Protein AF-A0ABD5X214-F1 (afdb_monomer)

Solvent-accessible surface area (backbone atoms only — not comparable to full-atom values): 9426 Å² total; per-residue (Å²): 142,81,90,81,92,73,82,77,73,77,91,79,78,72,97,75,88,68,78,83,75,75,57,57,75,34,69,71,51,37,54,52,23,21,52,46,4,32,53,47,53,52,46,37,42,50,31,25,77,76,40,70,50,83,73,58,14,49,64,17,50,45,54,52,53,51,47,53,54,49,39,74,76,41,54,70,60,39,75,72,64,35,64,68,62,45,51,53,49,50,51,48,51,52,8,48,56,9,13,52,48,24,26,54,44,34,72,73,69,48,76,47,71,67,34,23,13,39,8,25,23,36,25,49,55,12,50,51,29,43,50,42,26,63,75,51,33,57,82,66,27,90,87,54,53,66,66,32,51,53,40,39,51,50,12,51,49,27,36,52,50,8,52,46,37,24,68,37,99,73,74,70,70,83,127

Structure (mmCIF, N/CA/C/O backbone):
data_AF-A0ABD5X214-F1
#
_entry.id   AF-A0ABD5X214-F1
#
loop_
_atom_site.group_PDB
_atom_site.id
_atom_site.type_symbol
_atom_site.label_atom_id
_atom_site.label_alt_id
_atom_site.label_comp_id
_atom_site.label_asym_id
_atom_site.label_entity_id
_atom_site.label_seq_id
_atom_site.pdbx_PDB_ins_code
_atom_site.Cartn_x
_atom_site.Cartn_y
_atom_site.Cartn_z
_atom_site.occupancy
_atom_site.B_iso_or_equiv
_atom_site.auth_seq_id
_atom_site.auth_comp_id
_atom_site.auth_asym_id
_atom_site.auth_atom_id
_atom_site.pdbx_PDB_model_num
ATOM 1 N N . MET A 1 1 ? -52.648 13.506 52.513 1.00 48.75 1 MET A N 1
ATOM 2 C CA . MET A 1 1 ? -51.254 13.993 52.487 1.00 48.75 1 MET A CA 1
ATOM 3 C C . MET A 1 1 ? -50.321 12.802 52.626 1.00 48.75 1 MET A C 1
ATOM 5 O O . MET A 1 1 ? -50.201 12.253 53.711 1.00 48.75 1 MET A O 1
ATOM 9 N N . ARG A 1 2 ? -49.730 12.367 51.514 1.00 46.03 2 ARG A N 1
ATOM 10 C CA . ARG A 1 2 ? -48.560 11.487 51.479 1.00 46.03 2 ARG A CA 1
ATOM 11 C C . ARG A 1 2 ? -47.716 11.987 50.318 1.00 46.03 2 ARG A C 1
ATOM 13 O O . ARG A 1 2 ? -48.112 11.854 49.166 1.00 46.03 2 ARG A O 1
ATOM 20 N N . SER A 1 3 ? -46.653 12.686 50.666 1.00 45.78 3 SER A N 1
ATOM 21 C CA . SER A 1 3 ? -45.598 13.098 49.758 1.00 45.78 3 SER A CA 1
ATOM 22 C C . SER A 1 3 ? -44.641 11.917 49.681 1.00 45.78 3 SER A C 1
ATOM 24 O O . SER A 1 3 ? -44.072 11.568 50.710 1.00 45.78 3 SER A O 1
ATOM 26 N N . ASP A 1 4 ? -44.476 11.319 48.505 1.00 52.03 4 ASP A N 1
ATOM 27 C CA . ASP A 1 4 ? -43.249 10.586 48.201 1.00 52.03 4 ASP A CA 1
ATOM 28 C C . ASP A 1 4 ? -42.660 11.145 46.898 1.00 52.03 4 ASP A C 1
ATOM 30 O O . ASP A 1 4 ? -43.280 11.028 45.836 1.00 52.03 4 ASP A O 1
ATOM 34 N N . PRO A 1 5 ? -41.514 11.841 46.984 1.00 56.25 5 PRO A N 1
ATOM 35 C CA . PRO A 1 5 ? -40.777 12.363 45.855 1.00 56.25 5 PRO A CA 1
ATOM 36 C C . PRO A 1 5 ? -39.725 11.335 45.443 1.00 56.25 5 PRO A C 1
ATOM 38 O O . PRO A 1 5 ? -38.786 11.075 46.184 1.00 56.25 5 PRO A O 1
ATOM 41 N N . SER A 1 6 ? -39.844 10.776 44.247 1.00 51.66 6 SER A N 1
ATOM 42 C CA . SER A 1 6 ? -38.708 10.262 43.475 1.00 51.66 6 SER A CA 1
ATOM 43 C C . SER A 1 6 ? -39.184 10.099 42.045 1.00 51.66 6 SER A C 1
ATOM 45 O O . SER A 1 6 ? -39.581 9.025 41.605 1.00 51.66 6 SER A O 1
ATOM 47 N N . ALA A 1 7 ? -39.201 11.232 41.345 1.00 53.38 7 ALA A N 1
ATOM 48 C CA . ALA A 1 7 ? -39.126 11.239 39.901 1.00 53.38 7 ALA A CA 1
ATOM 49 C C . ALA A 1 7 ? -37.890 10.421 39.515 1.00 53.38 7 ALA A C 1
ATOM 51 O O . ALA A 1 7 ? -36.760 10.831 39.776 1.00 53.38 7 ALA A O 1
ATOM 52 N N . GLU A 1 8 ? -38.128 9.240 38.960 1.00 49.12 8 GLU A N 1
ATOM 53 C CA . GLU A 1 8 ? -37.126 8.477 38.236 1.00 49.12 8 GLU A CA 1
ATOM 54 C C . GLU A 1 8 ? -36.565 9.414 37.153 1.00 49.12 8 GLU A C 1
ATOM 56 O O . GLU A 1 8 ? -37.329 9.883 36.300 1.00 49.12 8 GLU A O 1
ATOM 61 N N . PRO A 1 9 ? -35.281 9.814 37.218 1.00 50.88 9 PRO A N 1
ATOM 62 C CA . PRO A 1 9 ? -34.726 10.669 36.187 1.00 50.88 9 PRO A CA 1
ATOM 63 C C . PRO A 1 9 ? -34.784 9.913 34.850 1.00 50.88 9 PRO A C 1
ATOM 65 O O . PRO A 1 9 ? -34.559 8.699 34.822 1.00 50.88 9 PRO A O 1
ATOM 68 N N . PRO A 1 10 ? -35.098 10.602 33.738 1.00 48.66 10 PRO A N 1
ATOM 69 C CA . PRO A 1 10 ? -35.210 9.967 32.436 1.00 48.66 10 PRO A CA 1
ATOM 70 C C . PRO A 1 10 ? -33.918 9.214 32.125 1.00 48.66 10 PRO A C 1
ATOM 72 O O . PRO A 1 10 ? -32.823 9.762 32.253 1.00 48.66 10 PRO A O 1
ATOM 75 N N . ALA A 1 11 ? -34.061 7.957 31.708 1.00 49.97 11 ALA A N 1
ATOM 76 C CA . ALA A 1 11 ? -32.990 7.065 31.274 1.00 49.97 11 ALA A CA 1
ATOM 77 C C . ALA A 1 11 ? -32.343 7.536 29.950 1.00 49.97 11 ALA A C 1
ATOM 79 O O . ALA A 1 11 ? -32.303 6.799 28.969 1.00 49.97 11 ALA A O 1
ATOM 80 N N . ALA A 1 12 ? -31.866 8.778 29.913 1.00 48.88 12 ALA A N 1
ATOM 81 C CA . ALA A 1 12 ? -31.287 9.446 28.753 1.00 48.88 12 ALA A CA 1
ATOM 82 C C . ALA A 1 12 ? -29.776 9.691 28.900 1.00 48.88 12 ALA A C 1
ATOM 84 O O . ALA A 1 12 ? -29.217 10.489 28.157 1.00 48.88 12 ALA A O 1
ATOM 85 N N . ASP A 1 13 ? -29.115 8.999 29.832 1.00 42.53 13 ASP A N 1
ATOM 86 C CA . ASP A 1 13 ? -27.662 9.090 30.007 1.00 42.53 13 ASP A CA 1
ATOM 87 C C . ASP A 1 13 ? -27.043 7.732 30.384 1.00 42.53 13 ASP A C 1
ATOM 89 O O . ASP A 1 13 ? -26.246 7.602 31.309 1.00 42.53 13 ASP A O 1
ATOM 93 N N . ARG A 1 14 ? -27.454 6.666 29.678 1.00 42.66 14 ARG A N 1
ATOM 94 C CA . ARG A 1 14 ? -26.635 5.447 29.587 1.00 42.66 14 ARG A CA 1
ATOM 95 C C . ARG A 1 14 ? -25.721 5.586 28.370 1.00 42.66 14 ARG A C 1
ATOM 97 O O . ARG A 1 14 ? -26.205 5.412 27.249 1.00 42.66 14 ARG A O 1
ATOM 104 N N . PRO A 1 15 ? -24.422 5.869 28.548 1.00 44.66 15 PRO A N 1
ATOM 105 C CA . PRO A 1 15 ? -23.456 5.873 27.460 1.00 44.66 15 PRO A CA 1
ATOM 106 C C . PRO A 1 15 ? -23.096 4.432 27.068 1.00 44.66 15 PRO A C 1
ATOM 108 O O . PRO A 1 15 ? -21.950 4.032 27.186 1.00 44.66 15 PRO A O 1
ATOM 111 N N . ASP A 1 16 ? -24.065 3.643 26.602 1.00 48.38 16 ASP A N 1
ATOM 112 C CA . ASP A 1 16 ? -23.849 2.258 26.172 1.00 48.38 16 ASP A CA 1
ATOM 113 C C . ASP A 1 16 ? -24.743 1.916 24.970 1.00 48.38 16 ASP A C 1
ATOM 115 O O . ASP A 1 16 ? -25.797 1.300 25.112 1.00 48.38 16 ASP A O 1
ATOM 119 N N . ALA A 1 17 ? -24.328 2.310 23.759 1.00 38.84 17 ALA A N 1
ATOM 120 C CA . ALA A 1 17 ? -24.920 1.773 22.521 1.00 38.84 17 ALA A CA 1
ATOM 121 C C . ALA A 1 17 ? -24.003 1.769 21.278 1.00 38.84 17 ALA A C 1
ATOM 123 O O . ALA A 1 17 ? -24.465 1.501 20.173 1.00 38.84 17 ALA A O 1
ATOM 124 N N . THR A 1 18 ? -22.695 2.001 21.417 1.00 45.03 18 THR A N 1
ATOM 125 C CA . THR A 1 18 ? -21.710 1.713 20.359 1.00 45.03 18 THR A CA 1
ATOM 126 C C . THR A 1 18 ? -20.426 1.266 21.039 1.00 45.03 18 THR A C 1
ATOM 128 O O . THR A 1 18 ? -19.905 2.017 21.857 1.00 45.03 18 THR A O 1
ATOM 131 N N . GLY A 1 19 ? -19.962 0.040 20.762 1.00 42.22 19 GLY A N 1
ATOM 132 C CA . GLY A 1 19 ? -18.854 -0.612 21.478 1.00 42.22 19 GLY A CA 1
ATOM 133 C C . GLY A 1 19 ? -17.626 0.285 21.688 1.00 42.22 19 GLY A C 1
ATOM 134 O O . GLY A 1 19 ? -17.439 1.231 20.923 1.00 42.22 19 GLY A O 1
ATOM 135 N N . PRO A 1 20 ? -16.787 -0.010 22.702 1.00 48.38 20 PRO A N 1
ATOM 136 C CA . PRO A 1 20 ? -15.799 0.919 23.241 1.00 48.38 20 PRO A CA 1
ATOM 137 C C . PRO A 1 20 ? -15.022 1.577 22.108 1.00 48.38 20 PRO A C 1
ATOM 139 O O . PRO A 1 20 ? -14.267 0.909 21.390 1.00 48.38 20 PRO A O 1
ATOM 142 N N . GLY A 1 21 ? -15.270 2.876 21.914 1.00 59.34 21 GLY A N 1
ATOM 143 C CA . GLY A 1 21 ? -14.581 3.681 20.921 1.00 59.34 21 GLY A CA 1
ATOM 144 C C . GLY A 1 21 ? -13.090 3.498 21.146 1.00 59.34 21 GLY A C 1
ATOM 145 O O . GLY A 1 21 ? -12.567 3.871 22.195 1.00 59.34 21 GLY A O 1
ATOM 146 N N . ARG A 1 22 ? -12.412 2.820 20.213 1.00 64.69 22 ARG A N 1
ATOM 147 C CA . ARG A 1 22 ? -10.982 2.546 20.362 1.00 64.69 22 ARG A CA 1
ATOM 148 C C . ARG A 1 22 ? -10.267 3.877 20.504 1.00 64.69 22 ARG A C 1
ATOM 150 O O . ARG A 1 22 ? -10.362 4.721 19.616 1.00 64.69 22 ARG A O 1
ATOM 157 N N . THR A 1 23 ? -9.546 4.035 21.605 1.00 76.69 23 THR A N 1
ATOM 158 C CA . THR A 1 23 ? -8.767 5.236 21.876 1.00 76.69 23 THR A CA 1
ATOM 159 C C . THR A 1 23 ? -7.721 5.413 20.765 1.00 76.69 23 THR A C 1
ATOM 161 O O . THR A 1 23 ? -6.941 4.484 20.500 1.00 76.69 23 THR A O 1
ATOM 164 N N . PRO A 1 24 ? -7.724 6.560 20.055 1.00 75.44 24 PRO A N 1
ATOM 165 C CA . PRO A 1 24 ? -6.715 6.863 19.046 1.00 75.44 24 PRO A CA 1
ATOM 166 C C . PRO A 1 24 ? -5.316 6.799 19.662 1.00 75.44 24 PRO A C 1
ATOM 168 O O . PRO A 1 24 ? -5.135 7.200 20.808 1.00 75.44 24 PRO A O 1
ATOM 171 N N . PHE A 1 25 ? -4.335 6.288 18.914 1.00 83.06 25 PHE A N 1
ATOM 172 C CA . PHE A 1 25 ? -2.929 6.172 19.337 1.00 83.06 25 PHE A CA 1
ATOM 173 C C . PHE A 1 25 ? -2.654 5.293 20.566 1.00 83.06 25 PHE A C 1
ATOM 175 O O . PHE A 1 25 ? -1.500 5.161 20.970 1.00 83.06 25 PHE A O 1
ATOM 182 N N . ALA A 1 26 ? -3.661 4.631 21.141 1.00 87.94 26 ALA A N 1
ATOM 183 C CA . ALA A 1 26 ? -3.397 3.638 22.170 1.00 87.94 26 ALA A CA 1
ATOM 184 C C . ALA A 1 26 ? -2.569 2.482 21.580 1.00 87.94 26 ALA A C 1
ATOM 186 O O . ALA A 1 26 ? -2.868 2.021 20.471 1.00 87.94 26 ALA A O 1
ATOM 187 N N . PRO A 1 27 ? -1.574 1.955 22.316 1.00 87.81 27 PRO A N 1
ATOM 188 C CA . PRO A 1 27 ? -0.647 0.950 21.796 1.00 87.81 27 PRO A CA 1
ATOM 189 C C . PRO A 1 27 ? -1.378 -0.297 21.287 1.00 87.81 27 PRO A C 1
ATOM 191 O O . PRO A 1 27 ? -1.073 -0.808 20.215 1.00 87.81 27 PRO A O 1
ATOM 194 N N . ARG A 1 28 ? -2.431 -0.735 21.990 1.00 89.44 28 ARG A N 1
ATOM 195 C CA . ARG A 1 28 ? -3.285 -1.852 21.557 1.00 89.44 28 ARG A CA 1
ATOM 196 C C . ARG A 1 28 ? -3.985 -1.581 20.219 1.00 89.44 28 ARG A C 1
ATOM 198 O O . ARG A 1 28 ? -4.099 -2.490 19.399 1.00 89.44 28 ARG A O 1
ATOM 205 N N . THR A 1 29 ? -4.466 -0.357 20.004 1.00 86.69 29 THR A N 1
ATOM 206 C CA . THR A 1 29 ? -5.119 0.053 18.752 1.00 86.69 29 THR A CA 1
ATOM 207 C C . THR A 1 29 ? -4.109 0.072 17.609 1.00 86.69 29 THR A C 1
ATOM 209 O O . THR A 1 29 ? -4.380 -0.508 16.563 1.00 86.69 29 THR A O 1
ATOM 212 N N . LEU A 1 30 ? -2.925 0.648 17.837 1.00 89.44 30 LEU A N 1
ATOM 213 C CA . LEU A 1 30 ? -1.840 0.695 16.855 1.00 89.44 30 LEU A CA 1
ATOM 214 C C . LEU A 1 30 ? -1.345 -0.698 16.461 1.00 89.44 30 LEU A C 1
ATOM 216 O O . LEU A 1 30 ? -1.184 -0.959 15.276 1.00 89.44 30 LEU A O 1
ATOM 220 N N . LEU A 1 31 ? -1.160 -1.609 17.420 1.00 91.88 31 LEU A N 1
ATOM 221 C CA . LEU A 1 31 ? -0.761 -2.993 17.136 1.00 91.88 31 LEU A CA 1
ATOM 222 C C . LEU A 1 31 ? -1.812 -3.725 16.299 1.00 91.88 31 LEU A C 1
ATOM 224 O O . LEU A 1 31 ? -1.484 -4.415 15.332 1.00 91.88 31 LEU A O 1
ATOM 228 N N . PHE A 1 32 ? -3.088 -3.559 16.652 1.00 91.19 32 PHE A N 1
ATOM 229 C CA . PHE A 1 32 ? -4.182 -4.149 15.895 1.00 91.19 32 PHE A CA 1
ATOM 230 C C . PHE A 1 32 ? -4.242 -3.594 14.467 1.00 91.19 32 PHE A C 1
ATOM 232 O O . PHE A 1 32 ? -4.335 -4.357 13.509 1.00 91.19 32 PHE A O 1
ATOM 239 N N . ASP A 1 33 ? -4.186 -2.271 14.320 1.00 91.25 33 ASP A N 1
ATOM 240 C CA . ASP A 1 33 ? -4.242 -1.617 13.016 1.00 91.25 33 ASP A CA 1
ATOM 241 C C . ASP A 1 33 ? -3.012 -1.938 12.175 1.00 91.25 33 ASP A C 1
ATOM 243 O O . ASP A 1 33 ? -3.154 -2.188 10.985 1.00 91.25 33 ASP A O 1
ATOM 247 N N . GLY A 1 34 ? -1.836 -2.006 12.797 1.00 91.44 34 GLY A N 1
ATOM 248 C CA . GLY A 1 34 ? -0.596 -2.442 12.166 1.00 91.44 34 GLY A CA 1
ATOM 249 C C . GLY A 1 34 ? -0.695 -3.873 11.658 1.00 91.44 34 GLY A C 1
ATOM 250 O O . GLY A 1 34 ? -0.296 -4.137 10.534 1.00 91.44 34 GLY A O 1
ATOM 251 N N . SER A 1 35 ? -1.319 -4.779 12.417 1.00 94.75 35 SER A N 1
ATOM 252 C CA . SER A 1 35 ? -1.544 -6.163 11.975 1.00 94.75 35 SER A CA 1
ATOM 253 C C . SER A 1 35 ? -2.488 -6.234 10.770 1.00 94.75 35 SER A C 1
ATOM 255 O O . SER A 1 35 ? -2.218 -6.945 9.804 1.00 94.75 35 SER A O 1
ATOM 257 N N . VAL A 1 36 ? -3.588 -5.470 10.794 1.00 94.69 36 VAL A N 1
ATOM 258 C CA . VAL A 1 36 ? -4.522 -5.386 9.658 1.00 94.69 36 VAL A CA 1
ATOM 259 C C . VAL A 1 36 ? -3.839 -4.761 8.443 1.00 94.69 36 VAL A C 1
ATOM 261 O O . VAL A 1 36 ? -3.982 -5.267 7.333 1.00 94.69 36 VAL A O 1
ATOM 264 N N . ALA A 1 37 ? -3.085 -3.682 8.643 1.00 94.12 37 ALA A N 1
ATOM 265 C CA . ALA A 1 37 ? -2.362 -3.004 7.581 1.00 94.12 37 ALA A CA 1
ATOM 266 C C . ALA A 1 37 ? -1.281 -3.900 6.972 1.00 94.12 37 ALA A C 1
ATOM 268 O O . ALA A 1 37 ? -1.195 -3.977 5.752 1.00 94.12 37 ALA A O 1
ATOM 269 N N . ALA A 1 38 ? -0.523 -4.626 7.795 1.00 95.12 38 ALA A N 1
ATOM 270 C CA . ALA A 1 38 ? 0.466 -5.595 7.340 1.00 95.12 38 ALA A CA 1
ATOM 271 C C . ALA A 1 38 ? -0.193 -6.675 6.482 1.00 95.12 38 ALA A C 1
ATOM 273 O O . ALA A 1 38 ? 0.246 -6.911 5.364 1.00 95.12 38 ALA A O 1
ATOM 274 N N . PHE A 1 39 ? -1.309 -7.252 6.940 1.00 96.69 39 PHE A N 1
ATOM 275 C CA . PHE A 1 39 ? -2.040 -8.248 6.157 1.00 96.69 39 PHE A CA 1
ATOM 276 C C . PHE A 1 39 ? -2.507 -7.701 4.801 1.00 96.69 39 PHE A C 1
ATOM 278 O O . PHE A 1 39 ? -2.407 -8.387 3.789 1.00 96.69 39 PHE A O 1
ATOM 285 N N . VAL A 1 40 ? -2.982 -6.453 4.755 1.00 96.19 40 VAL A N 1
ATOM 286 C CA . VAL A 1 40 ? -3.398 -5.804 3.503 1.00 96.19 40 VAL A CA 1
ATOM 287 C C . VAL A 1 40 ? -2.206 -5.536 2.584 1.00 96.19 40 VAL A C 1
ATOM 289 O O . VAL A 1 40 ? -2.274 -5.873 1.408 1.00 96.19 40 VAL A O 1
ATOM 292 N N . VAL A 1 41 ? -1.113 -4.967 3.096 1.00 95.62 41 VAL A N 1
ATOM 293 C CA . VAL A 1 41 ? 0.093 -4.657 2.310 1.00 95.62 41 VAL A CA 1
ATOM 294 C C . VAL A 1 41 ? 0.730 -5.937 1.769 1.00 95.62 41 VAL A C 1
ATOM 296 O O . VAL A 1 41 ? 0.970 -6.045 0.567 1.00 95.62 41 VAL A O 1
ATOM 299 N N . THR A 1 42 ? 0.934 -6.943 2.621 1.00 95.56 42 THR A N 1
ATOM 300 C CA . THR A 1 42 ? 1.443 -8.255 2.208 1.00 95.56 42 THR A CA 1
ATOM 301 C C . THR A 1 42 ? 0.468 -8.957 1.266 1.00 95.56 42 THR A C 1
ATOM 303 O O . THR A 1 42 ? 0.907 -9.595 0.318 1.00 95.56 42 THR A O 1
ATOM 306 N N . GLY A 1 43 ? -0.844 -8.807 1.462 1.00 95.44 43 GLY A N 1
ATOM 307 C CA . GLY A 1 43 ? -1.863 -9.333 0.555 1.00 95.44 43 GLY A CA 1
ATOM 308 C C . GLY A 1 43 ? -1.808 -8.699 -0.836 1.00 95.44 43 GLY A C 1
ATOM 309 O O . GLY A 1 43 ? -1.895 -9.413 -1.829 1.00 95.44 43 GLY A O 1
ATOM 310 N N . LEU A 1 44 ? -1.599 -7.382 -0.928 1.00 93.81 44 LEU A N 1
ATOM 311 C CA . LEU A 1 44 ? -1.400 -6.680 -2.202 1.00 93.81 44 LEU A CA 1
ATOM 312 C C . LEU A 1 44 ? -0.109 -7.118 -2.903 1.00 93.81 44 LEU A C 1
ATOM 314 O O . LEU A 1 44 ? -0.095 -7.257 -4.123 1.00 93.81 44 LEU A O 1
ATOM 318 N N . TYR A 1 45 ? 0.956 -7.371 -2.141 1.00 94.31 45 TYR A N 1
ATOM 319 C CA . TYR A 1 45 ? 2.178 -7.973 -2.672 1.00 94.31 45 TYR A CA 1
ATOM 320 C C . TYR A 1 45 ? 1.937 -9.406 -3.168 1.00 94.31 45 TYR A C 1
ATOM 322 O O . TYR A 1 45 ? 2.274 -9.728 -4.301 1.00 94.31 45 TYR A O 1
ATOM 330 N N . ALA A 1 46 ? 1.288 -10.255 -2.370 1.00 93.69 46 ALA A N 1
ATOM 331 C CA . ALA A 1 46 ? 0.961 -11.631 -2.740 1.00 93.69 46 ALA A CA 1
ATOM 332 C C . ALA A 1 46 ? 0.030 -11.706 -3.963 1.00 93.69 46 ALA A C 1
ATOM 334 O O . ALA A 1 46 ? 0.131 -12.637 -4.762 1.00 93.69 46 ALA A O 1
ATOM 335 N N . LEU A 1 47 ? -0.843 -10.709 -4.143 1.00 92.25 47 LEU A N 1
ATOM 336 C CA . LEU A 1 47 ? -1.753 -10.622 -5.283 1.00 92.25 47 LEU A CA 1
ATOM 337 C C . LEU A 1 47 ? -1.008 -10.569 -6.621 1.00 92.25 47 LEU A C 1
ATOM 339 O O . LEU A 1 47 ? -1.512 -11.121 -7.594 1.00 92.25 47 LEU A O 1
ATOM 343 N N . LEU A 1 48 ? 0.201 -9.997 -6.658 1.00 91.62 48 LEU A N 1
ATOM 344 C CA . LEU A 1 48 ? 1.062 -10.021 -7.844 1.00 91.62 48 LEU A CA 1
ATOM 345 C C . LEU A 1 48 ? 1.348 -11.452 -8.317 1.00 91.62 48 LEU A C 1
ATOM 347 O O . LEU A 1 48 ? 1.345 -11.710 -9.517 1.00 91.62 48 LEU A O 1
ATOM 351 N N . TYR A 1 49 ? 1.567 -12.377 -7.383 1.00 90.88 49 TYR A N 1
ATOM 352 C CA . TYR A 1 49 ? 1.863 -13.775 -7.695 1.00 90.88 49 TYR A CA 1
ATOM 353 C C . TYR A 1 49 ? 0.603 -14.596 -7.966 1.00 90.88 49 TYR A C 1
ATOM 355 O O . TYR A 1 49 ? 0.648 -15.555 -8.730 1.00 90.88 49 TYR A O 1
ATOM 363 N N . ALA A 1 50 ? -0.525 -14.227 -7.356 1.00 92.31 50 ALA A N 1
ATOM 364 C CA . ALA A 1 50 ? -1.795 -14.915 -7.566 1.00 92.31 50 ALA A CA 1
ATOM 365 C C . ALA A 1 50 ? -2.464 -14.525 -8.895 1.00 92.31 50 ALA A C 1
ATOM 367 O O . ALA A 1 50 ? -3.017 -15.378 -9.586 1.00 92.31 50 ALA A O 1
ATOM 368 N N . VAL A 1 51 ? -2.435 -13.236 -9.246 1.00 91.25 51 VAL A N 1
ATOM 369 C CA . VAL A 1 51 ? -3.069 -12.675 -10.444 1.00 91.25 51 VAL A CA 1
ATOM 370 C C . VAL A 1 51 ? -2.130 -11.627 -11.059 1.00 91.25 51 VAL A C 1
ATOM 372 O O . VAL A 1 51 ? -2.275 -10.432 -10.794 1.00 91.25 51 VAL A O 1
ATOM 375 N N . PRO A 1 52 ? -1.182 -12.035 -11.924 1.00 85.31 52 PRO A N 1
ATOM 376 C CA . PRO A 1 52 ? -0.167 -11.133 -12.480 1.00 85.31 52 PRO A CA 1
ATOM 377 C C . PRO A 1 52 ? -0.705 -10.188 -13.573 1.00 85.31 52 PRO A C 1
ATOM 379 O O . PRO A 1 52 ? 0.061 -9.503 -14.246 1.00 85.31 52 PRO A O 1
ATOM 382 N N . LEU A 1 53 ? -2.024 -10.144 -13.778 1.00 86.50 53 LEU A N 1
ATOM 383 C CA . LEU A 1 53 ? -2.668 -9.352 -14.822 1.00 86.50 53 LEU A CA 1
ATOM 384 C C . LEU A 1 53 ? -3.004 -7.938 -14.314 1.00 86.50 53 LEU A C 1
ATOM 386 O O . LEU A 1 53 ? -3.513 -7.788 -13.195 1.00 86.50 53 LEU A O 1
ATOM 390 N N . PRO A 1 54 ? -2.788 -6.885 -15.123 1.00 82.75 54 PRO A N 1
ATOM 391 C CA . PRO A 1 54 ? -3.283 -5.553 -14.805 1.00 82.75 54 PRO A CA 1
ATOM 392 C C . PRO A 1 54 ? -4.818 -5.528 -14.676 1.00 82.75 54 PRO A C 1
ATOM 394 O O . PRO A 1 54 ? -5.506 -6.219 -15.429 1.00 82.75 54 PRO A O 1
ATOM 397 N N . PRO A 1 55 ? -5.379 -4.723 -13.754 1.00 82.69 55 PRO A N 1
ATOM 398 C CA . PRO A 1 55 ? -4.687 -3.837 -12.814 1.00 82.69 55 PRO A CA 1
ATOM 399 C C . PRO A 1 55 ? -4.270 -4.524 -11.498 1.00 82.69 55 PRO A C 1
ATOM 401 O O . PRO A 1 55 ? -3.640 -3.888 -10.661 1.00 82.69 55 PRO A O 1
ATOM 404 N N . PHE A 1 56 ? -4.612 -5.798 -11.286 1.00 87.75 56 PHE A N 1
ATOM 405 C CA . PHE A 1 56 ? -4.482 -6.472 -9.985 1.00 87.75 56 PHE A CA 1
ATOM 406 C C . PHE A 1 56 ? -3.035 -6.746 -9.561 1.00 87.75 56 PHE A C 1
ATOM 408 O O . PHE A 1 56 ? -2.735 -6.666 -8.373 1.00 87.75 56 PHE A O 1
ATOM 415 N N . GLY A 1 57 ? -2.130 -6.990 -10.512 1.00 87.88 57 GLY A N 1
ATOM 416 C CA . GLY A 1 57 ? -0.699 -7.139 -10.219 1.00 87.88 57 GLY A CA 1
ATOM 417 C C . GLY A 1 57 ? 0.031 -5.815 -9.950 1.00 87.88 57 GLY A C 1
ATOM 418 O O . GLY A 1 57 ? 1.083 -5.799 -9.313 1.00 87.88 57 GLY A O 1
ATOM 419 N N . VAL A 1 58 ? -0.527 -4.680 -10.390 1.00 92.12 58 VAL A N 1
ATOM 420 C CA . VAL A 1 58 ? 0.156 -3.374 -10.346 1.00 92.12 58 VAL A CA 1
ATOM 421 C C . VAL A 1 58 ? 0.481 -2.919 -8.914 1.00 92.12 58 VAL A C 1
ATOM 423 O O . VAL A 1 58 ? 1.615 -2.500 -8.690 1.00 92.12 58 VAL A O 1
ATOM 426 N N . PRO A 1 59 ? -0.420 -3.023 -7.914 1.00 92.44 59 PRO A N 1
ATOM 427 C CA . PRO A 1 59 ? -0.099 -2.654 -6.536 1.00 92.44 59 PRO A CA 1
ATOM 428 C C . PRO A 1 59 ? 1.106 -3.411 -5.970 1.00 92.44 59 PRO A C 1
ATOM 430 O O . PRO A 1 59 ? 1.971 -2.795 -5.352 1.00 92.44 59 PRO A O 1
ATOM 433 N N . GLY A 1 60 ? 1.194 -4.725 -6.203 1.00 92.19 60 GLY A N 1
ATOM 434 C CA . GLY A 1 60 ? 2.326 -5.529 -5.744 1.00 92.19 60 GLY A CA 1
ATOM 435 C C . GLY A 1 60 ? 3.624 -5.169 -6.466 1.00 92.19 60 GLY A C 1
ATOM 436 O O . GLY A 1 60 ? 4.662 -5.031 -5.824 1.00 92.19 60 GLY A O 1
ATOM 437 N N . TYR A 1 61 ? 3.556 -4.913 -7.776 1.00 92.56 61 TYR A N 1
ATOM 438 C CA . TYR A 1 61 ? 4.700 -4.421 -8.548 1.00 92.56 61 TYR A CA 1
ATOM 439 C C . TYR A 1 61 ? 5.222 -3.073 -8.022 1.00 92.56 61 TYR A C 1
ATOM 441 O O . TYR A 1 61 ? 6.429 -2.886 -7.885 1.00 92.56 61 TYR A O 1
ATOM 449 N N . LEU A 1 62 ? 4.332 -2.148 -7.646 1.00 93.56 62 LEU A N 1
ATOM 450 C CA . LEU A 1 62 ? 4.731 -0.8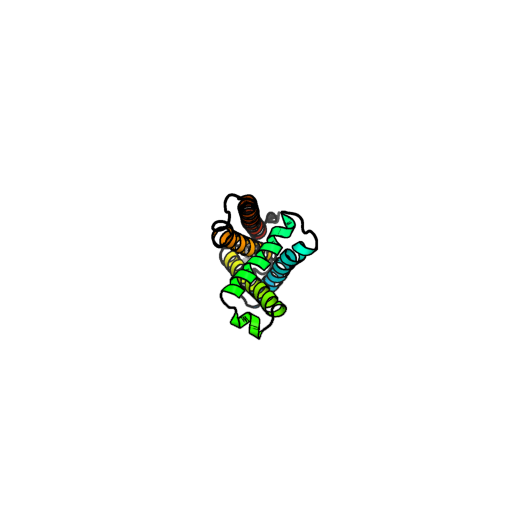53 -7.085 1.00 93.56 62 LEU A CA 1
ATOM 451 C C . LEU A 1 62 ? 5.481 -0.977 -5.761 1.00 93.56 62 LEU A C 1
ATOM 453 O O . LEU A 1 62 ? 6.370 -0.172 -5.505 1.00 93.56 62 LEU A O 1
ATOM 457 N N . LEU A 1 63 ? 5.163 -1.979 -4.938 1.00 95.00 63 LEU A N 1
ATOM 458 C CA . LEU A 1 63 ? 5.902 -2.239 -3.701 1.00 95.00 63 LEU A CA 1
ATOM 459 C C . LEU A 1 63 ? 7.338 -2.685 -3.987 1.00 95.00 63 LEU A C 1
ATOM 461 O O . LEU A 1 63 ? 8.253 -2.235 -3.302 1.00 95.00 63 LEU A O 1
ATOM 465 N N . ILE A 1 64 ? 7.540 -3.509 -5.019 1.00 94.19 64 ILE A N 1
ATOM 466 C CA . ILE A 1 64 ? 8.877 -3.934 -5.453 1.00 94.19 64 ILE A CA 1
ATOM 467 C C . ILE A 1 64 ? 9.667 -2.728 -5.967 1.00 94.19 64 ILE A C 1
ATOM 469 O O . ILE A 1 64 ? 10.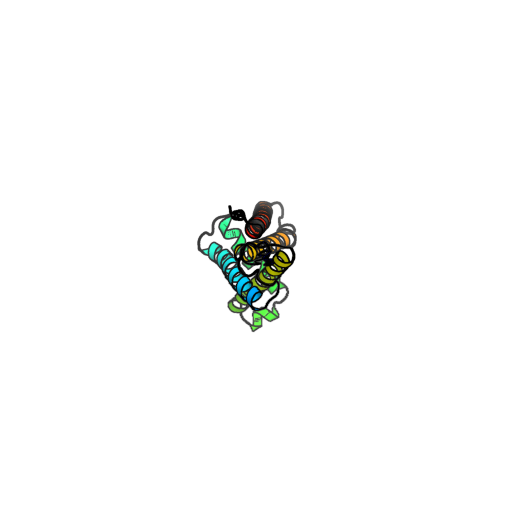773 -2.484 -5.501 1.00 94.19 64 ILE A O 1
ATOM 473 N N . VAL A 1 65 ? 9.082 -1.925 -6.862 1.00 94.12 65 VAL A N 1
A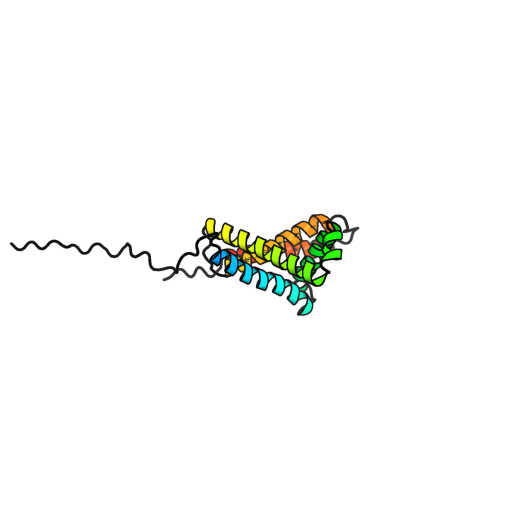TOM 474 C CA . VAL A 1 65 ? 9.751 -0.730 -7.409 1.00 94.12 65 VAL A CA 1
ATOM 475 C C . VAL A 1 65 ? 10.043 0.303 -6.317 1.00 94.12 65 VAL A C 1
ATOM 477 O O . VAL A 1 65 ? 11.097 0.930 -6.325 1.00 94.12 65 VAL A O 1
ATOM 480 N N . ALA A 1 66 ? 9.133 0.493 -5.359 1.00 93.75 66 ALA A N 1
ATOM 481 C CA . ALA A 1 66 ? 9.363 1.388 -4.228 1.00 93.75 66 ALA A CA 1
ATOM 482 C C . ALA A 1 66 ? 10.547 0.926 -3.376 1.00 93.75 66 ALA A C 1
ATOM 484 O O . ALA A 1 66 ? 11.367 1.752 -2.975 1.00 93.75 66 ALA A O 1
ATOM 485 N N . PHE A 1 67 ? 10.639 -0.380 -3.121 1.00 94.50 67 PHE A N 1
ATOM 486 C CA . PHE A 1 67 ? 11.758 -0.943 -2.385 1.00 94.50 67 PHE A CA 1
ATOM 487 C C . PHE A 1 67 ? 13.072 -0.832 -3.157 1.00 94.50 67 PHE A C 1
ATOM 489 O O . PHE A 1 67 ? 14.044 -0.371 -2.580 1.00 94.50 67 PHE A O 1
ATOM 496 N N . ASP A 1 68 ? 13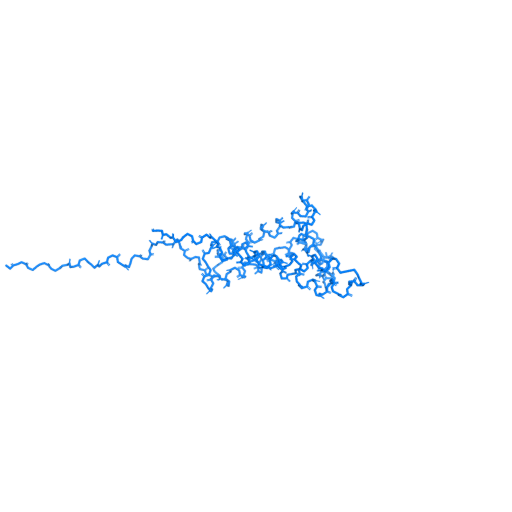.090 -1.142 -4.453 1.00 92.38 68 ASP A N 1
ATOM 497 C CA . ASP A 1 68 ? 14.274 -0.986 -5.312 1.00 92.38 68 ASP A CA 1
ATOM 498 C C . ASP A 1 68 ? 14.789 0.466 -5.304 1.00 92.38 68 ASP A C 1
ATOM 500 O O . ASP A 1 68 ? 15.981 0.743 -5.158 1.00 92.38 68 ASP A O 1
ATOM 504 N N . ARG A 1 69 ? 13.872 1.442 -5.330 1.00 90.81 69 ARG A N 1
ATOM 505 C CA . ARG A 1 69 ? 14.241 2.853 -5.155 1.00 90.81 69 ARG A CA 1
ATOM 506 C C . ARG A 1 69 ? 14.795 3.155 -3.771 1.00 90.81 69 ARG A C 1
ATOM 508 O O . ARG A 1 69 ? 15.763 3.907 -3.677 1.00 90.81 69 ARG A O 1
ATOM 515 N N . LEU A 1 70 ? 14.233 2.582 -2.714 1.00 89.19 70 LEU A N 1
ATOM 516 C CA . LEU A 1 70 ? 14.774 2.730 -1.365 1.00 89.19 70 LEU A CA 1
ATOM 517 C C . LEU A 1 70 ? 16.174 2.105 -1.250 1.00 89.19 70 LEU A C 1
ATOM 519 O O . LEU A 1 70 ? 17.078 2.738 -0.714 1.00 89.19 70 LEU A O 1
ATOM 523 N N . GLU A 1 71 ? 16.374 0.909 -1.798 1.00 90.19 71 GLU A N 1
ATOM 524 C CA . GLU A 1 71 ? 17.661 0.215 -1.856 1.00 90.19 71 GLU A CA 1
ATOM 525 C C . GLU A 1 71 ? 18.708 1.046 -2.603 1.00 90.19 71 GLU A C 1
ATOM 527 O O . GLU A 1 71 ? 19.818 1.216 -2.105 1.00 90.19 71 GLU A O 1
ATOM 532 N N . SER A 1 72 ? 18.336 1.669 -3.726 1.00 88.19 72 SER A N 1
ATOM 533 C CA . SER A 1 72 ? 19.235 2.554 -4.479 1.00 88.19 72 SER A CA 1
ATOM 534 C C . SER A 1 72 ? 19.721 3.768 -3.671 1.00 88.19 72 SER A C 1
ATOM 536 O O . SER A 1 72 ? 20.821 4.268 -3.904 1.00 88.19 72 SER A O 1
ATOM 538 N N . LEU A 1 73 ? 18.926 4.226 -2.697 1.00 87.44 73 LEU A N 1
ATOM 539 C CA . LEU A 1 73 ? 19.285 5.321 -1.791 1.00 87.44 73 LEU A CA 1
ATOM 540 C C . LEU A 1 73 ? 20.083 4.836 -0.572 1.00 87.44 73 LEU A C 1
ATOM 542 O O . LEU A 1 73 ? 20.874 5.598 -0.016 1.00 87.44 73 LEU A O 1
ATOM 546 N N . PHE A 1 74 ? 19.891 3.581 -0.161 1.00 86.81 74 PHE A N 1
ATOM 547 C CA . PHE A 1 74 ? 20.507 2.987 1.027 1.00 86.81 74 PHE A CA 1
ATOM 548 C C . PHE A 1 74 ? 21.165 1.625 0.725 1.00 86.81 74 PHE A C 1
ATOM 550 O O . PHE A 1 74 ? 20.844 0.628 1.380 1.00 86.81 74 PHE A O 1
ATOM 557 N N . PRO A 1 75 ? 22.128 1.554 -0.214 1.00 81.06 75 PRO A N 1
ATOM 558 C CA . PRO A 1 75 ? 22.671 0.279 -0.692 1.00 81.06 75 PRO A CA 1
ATOM 559 C C . PRO A 1 75 ? 23.405 -0.505 0.405 1.00 81.06 75 PRO A C 1
ATOM 561 O O . PRO A 1 75 ? 23.394 -1.735 0.433 1.00 81.06 75 PRO A O 1
ATOM 564 N N . SER A 1 76 ? 24.009 0.198 1.366 1.00 80.31 76 SER A N 1
ATOM 565 C CA . SER A 1 76 ? 24.697 -0.415 2.504 1.00 80.31 76 SER A CA 1
ATOM 566 C C . SER A 1 76 ? 23.751 -1.147 3.458 1.00 80.31 76 SER A C 1
ATOM 568 O O . SER A 1 76 ? 24.163 -2.119 4.082 1.00 80.31 76 SER A O 1
ATOM 570 N N . LEU A 1 77 ? 22.489 -0.724 3.568 1.00 76.50 77 LEU A N 1
ATOM 571 C CA . LEU A 1 77 ? 21.522 -1.340 4.475 1.00 76.50 77 LEU A CA 1
ATOM 572 C C . LEU A 1 77 ? 21.111 -2.734 3.983 1.00 76.50 77 LEU A C 1
ATOM 574 O O . LEU A 1 77 ? 21.076 -3.681 4.769 1.00 76.50 77 LEU A O 1
ATOM 578 N N . VAL A 1 78 ? 20.859 -2.877 2.679 1.00 77.31 78 VAL A N 1
ATOM 579 C CA . VAL A 1 78 ? 20.461 -4.161 2.078 1.00 77.31 78 VAL A CA 1
ATOM 580 C C . VAL A 1 78 ? 21.638 -5.134 2.014 1.00 77.31 78 VAL A C 1
ATOM 582 O O . VAL A 1 78 ? 21.467 -6.310 2.329 1.00 77.31 78 VAL A O 1
ATOM 585 N N . ALA A 1 79 ? 22.848 -4.647 1.722 1.00 77.06 79 ALA A N 1
ATOM 586 C CA . ALA A 1 79 ? 24.061 -5.469 1.718 1.00 77.06 79 ALA A CA 1
ATOM 587 C C . ALA A 1 79 ? 24.352 -6.143 3.075 1.00 77.06 79 ALA A C 1
ATOM 589 O O . ALA A 1 79 ? 24.925 -7.229 3.109 1.00 77.06 79 ALA A O 1
ATOM 590 N N . TRP A 1 80 ? 23.957 -5.517 4.187 1.00 72.88 80 TRP A N 1
ATOM 591 C CA . TRP A 1 80 ? 24.162 -6.055 5.536 1.00 72.88 80 TRP A CA 1
ATOM 592 C C . TRP A 1 80 ? 23.080 -7.037 5.985 1.00 72.88 80 TRP A C 1
ATOM 594 O O . TRP A 1 80 ? 23.379 -8.006 6.678 1.00 72.88 80 TRP A O 1
ATOM 604 N N . VAL A 1 81 ? 21.822 -6.767 5.640 1.00 80.81 81 VAL A N 1
ATOM 605 C CA . VAL A 1 81 ? 20.669 -7.510 6.175 1.00 80.81 81 VAL A CA 1
ATOM 606 C C . VAL A 1 81 ? 20.224 -8.625 5.222 1.00 80.81 81 VAL A C 1
ATOM 608 O O . VAL A 1 81 ? 19.688 -9.632 5.675 1.00 80.81 81 VAL A O 1
ATOM 611 N N . GLY A 1 82 ? 20.500 -8.490 3.924 1.00 85.19 82 GLY A N 1
ATOM 612 C CA . GLY A 1 82 ? 19.976 -9.347 2.864 1.00 85.19 82 GLY A CA 1
ATOM 613 C C . GLY A 1 82 ? 18.644 -8.829 2.312 1.00 85.19 82 GLY A C 1
ATOM 614 O O . GLY A 1 82 ? 17.894 -8.136 3.001 1.00 85.19 82 GLY A O 1
ATOM 615 N N . PHE A 1 83 ? 18.348 -9.170 1.055 1.00 85.56 83 PHE A N 1
ATOM 616 C CA . PHE A 1 83 ? 17.195 -8.636 0.321 1.00 85.56 83 PHE A CA 1
ATOM 617 C C . PHE A 1 83 ? 15.850 -8.991 0.975 1.00 85.56 83 PHE A C 1
ATOM 619 O O . PHE A 1 83 ? 15.079 -8.095 1.309 1.00 85.56 83 PHE A O 1
ATOM 626 N N . ASP A 1 84 ? 15.586 -10.276 1.227 1.00 90.88 84 ASP A N 1
ATOM 627 C CA . ASP A 1 84 ? 14.303 -10.745 1.778 1.00 90.88 84 ASP A CA 1
ATOM 628 C C . ASP A 1 84 ? 13.934 -10.106 3.133 1.00 90.88 84 ASP A C 1
ATOM 630 O O . ASP A 1 84 ? 12.835 -9.553 3.258 1.00 90.88 84 ASP A O 1
ATOM 634 N N . PRO A 1 85 ? 14.807 -10.123 4.161 1.00 91.94 85 PRO A N 1
ATOM 635 C CA . PRO A 1 85 ? 14.505 -9.468 5.433 1.00 91.94 85 PRO A CA 1
ATOM 636 C C . PRO A 1 85 ? 14.404 -7.941 5.312 1.00 91.94 85 PRO A C 1
ATOM 638 O O . PRO A 1 85 ? 13.567 -7.343 5.992 1.00 91.94 85 PRO A O 1
ATOM 641 N N . ALA A 1 86 ? 15.187 -7.300 4.437 1.00 92.06 86 ALA A N 1
ATOM 642 C CA . ALA A 1 86 ? 15.071 -5.863 4.192 1.00 92.06 86 ALA A CA 1
ATOM 643 C C . ALA A 1 86 ? 13.727 -5.506 3.532 1.00 92.06 86 ALA A C 1
ATOM 645 O O . ALA A 1 86 ? 13.056 -4.565 3.966 1.00 92.06 86 ALA A O 1
ATOM 646 N N . PHE A 1 87 ? 13.281 -6.298 2.554 1.00 93.06 87 PHE A N 1
ATOM 647 C CA . PHE A 1 87 ? 11.985 -6.125 1.905 1.00 93.06 87 PHE A CA 1
ATOM 648 C C . PHE A 1 87 ? 10.825 -6.358 2.882 1.00 93.06 87 PHE A C 1
ATOM 650 O O . PHE A 1 87 ? 9.898 -5.550 2.958 1.00 93.06 87 PHE A O 1
ATOM 657 N N . ALA A 1 88 ? 10.893 -7.410 3.703 1.00 93.94 88 ALA A N 1
ATOM 658 C CA . ALA A 1 88 ? 9.903 -7.655 4.751 1.00 93.94 88 ALA A CA 1
ATOM 659 C C . ALA A 1 88 ? 9.834 -6.492 5.759 1.00 93.94 88 ALA A C 1
ATOM 661 O O . ALA A 1 88 ? 8.743 -6.053 6.134 1.00 93.94 88 ALA A O 1
ATOM 662 N N . GLY A 1 89 ? 10.991 -5.947 6.150 1.00 94.75 89 GLY A N 1
ATOM 663 C CA . GLY A 1 89 ? 11.090 -4.753 6.989 1.00 94.75 89 GLY A CA 1
ATOM 664 C C . GLY A 1 89 ? 10.451 -3.520 6.345 1.00 94.75 89 GLY A C 1
ATOM 665 O O . GLY A 1 89 ? 9.725 -2.784 7.014 1.00 94.75 89 GLY A O 1
ATOM 666 N N . PHE A 1 90 ? 10.638 -3.326 5.038 1.00 94.69 90 PHE A N 1
ATOM 667 C CA . PHE A 1 90 ? 9.975 -2.268 4.275 1.00 94.69 90 PHE A CA 1
ATOM 668 C C . PHE A 1 90 ? 8.444 -2.406 4.295 1.00 94.69 90 PHE A C 1
ATOM 670 O O . PHE A 1 90 ? 7.744 -1.436 4.597 1.00 94.69 90 PHE A O 1
ATOM 677 N N . LEU A 1 91 ? 7.905 -3.609 4.063 1.00 96.12 91 LEU A N 1
ATOM 678 C CA . LEU A 1 91 ? 6.458 -3.847 4.153 1.00 96.12 91 LEU A CA 1
ATOM 679 C C . LEU A 1 91 ? 5.922 -3.571 5.567 1.00 96.12 91 LEU A C 1
ATOM 681 O O . LEU A 1 91 ? 4.862 -2.958 5.726 1.00 96.12 91 LEU A O 1
ATOM 685 N N . ALA A 1 92 ? 6.668 -3.972 6.600 1.00 96.50 92 ALA A N 1
ATOM 686 C CA . ALA A 1 92 ? 6.322 -3.689 7.989 1.00 96.50 92 ALA A CA 1
ATOM 687 C C . ALA A 1 92 ? 6.338 -2.179 8.289 1.00 96.50 92 ALA A C 1
ATOM 689 O O . ALA A 1 92 ? 5.427 -1.676 8.947 1.00 96.50 92 ALA A O 1
ATOM 690 N N . ALA A 1 93 ? 7.311 -1.433 7.758 1.00 96.00 93 ALA A N 1
ATOM 691 C CA . ALA A 1 93 ? 7.364 0.020 7.893 1.00 96.00 93 ALA A CA 1
ATOM 692 C C . ALA A 1 93 ? 6.133 0.690 7.260 1.00 96.00 93 ALA A C 1
ATOM 694 O O . ALA A 1 93 ? 5.502 1.538 7.894 1.00 96.00 93 ALA A O 1
ATOM 695 N N . LEU A 1 94 ? 5.715 0.262 6.062 1.00 96.00 94 LEU A N 1
ATOM 696 C CA . LEU A 1 94 ? 4.478 0.748 5.440 1.00 96.00 94 LEU A CA 1
ATOM 697 C C . LEU A 1 94 ? 3.241 0.444 6.294 1.00 96.00 94 LEU A C 1
ATOM 699 O O . LEU A 1 94 ? 2.366 1.300 6.436 1.00 96.00 94 LEU A O 1
ATOM 703 N N . ALA A 1 95 ? 3.175 -0.743 6.902 1.00 96.31 95 ALA A N 1
ATOM 704 C CA . ALA A 1 95 ? 2.091 -1.106 7.810 1.00 96.31 95 ALA A CA 1
ATOM 705 C C . ALA A 1 95 ? 2.048 -0.207 9.057 1.00 96.31 95 ALA A C 1
ATOM 707 O O . ALA A 1 95 ? 0.967 0.193 9.492 1.00 96.31 95 ALA A O 1
ATOM 708 N N . VAL A 1 96 ? 3.209 0.170 9.601 1.00 97.12 96 VAL A N 1
ATOM 709 C CA . VAL A 1 96 ? 3.310 1.134 10.708 1.00 97.12 96 VAL A CA 1
ATOM 710 C C . VAL A 1 96 ? 2.817 2.516 10.275 1.00 97.12 96 VAL A C 1
ATOM 712 O O . VAL A 1 96 ? 1.986 3.105 10.969 1.00 97.12 96 VAL A O 1
ATOM 715 N N . VAL A 1 97 ? 3.244 3.019 9.109 1.00 96.75 97 VAL A N 1
ATOM 716 C CA . VAL A 1 97 ? 2.752 4.300 8.563 1.00 96.75 97 VAL A CA 1
ATOM 717 C C . VAL A 1 97 ? 1.231 4.268 8.388 1.00 96.75 97 VAL A C 1
ATOM 719 O O . VAL A 1 97 ? 0.533 5.205 8.783 1.00 96.75 97 VAL A O 1
ATOM 722 N N . ALA A 1 98 ? 0.693 3.167 7.865 1.00 94.00 98 ALA A N 1
ATOM 723 C CA . ALA A 1 98 ? -0.743 2.972 7.718 1.00 94.00 98 ALA A CA 1
ATOM 724 C C . ALA A 1 98 ? -1.479 2.929 9.068 1.00 94.00 98 ALA A C 1
ATOM 726 O O . ALA A 1 98 ? -2.544 3.530 9.193 1.00 94.00 98 ALA A O 1
ATOM 727 N N . ALA A 1 99 ? -0.921 2.283 10.095 1.00 93.38 99 ALA A N 1
ATOM 728 C CA . ALA A 1 99 ? -1.501 2.249 11.440 1.00 93.38 99 ALA A CA 1
ATOM 729 C C . ALA A 1 99 ? -1.558 3.642 12.089 1.00 93.38 99 ALA A C 1
ATOM 731 O O . ALA A 1 99 ? -2.556 4.002 12.725 1.00 93.38 99 ALA A O 1
ATOM 732 N N . ILE A 1 100 ? -0.516 4.455 11.885 1.00 93.50 100 ILE A N 1
ATOM 733 C CA . ILE A 1 100 ? -0.487 5.861 12.310 1.00 93.50 100 ILE A CA 1
ATOM 734 C C . ILE A 1 100 ? -1.564 6.652 11.558 1.00 93.50 100 ILE A C 1
ATOM 736 O O . ILE A 1 100 ? -2.361 7.351 12.187 1.00 93.50 100 ILE A O 1
ATOM 740 N N . GLY A 1 101 ? -1.654 6.487 10.235 1.00 91.38 101 GLY A N 1
ATOM 741 C CA . GLY A 1 101 ? -2.693 7.106 9.409 1.00 91.38 101 GLY A CA 1
ATOM 742 C C . GLY A 1 101 ? -4.109 6.710 9.840 1.00 91.38 101 GLY A C 1
ATOM 743 O O . GLY A 1 101 ? -4.996 7.559 9.922 1.00 91.38 101 GLY A O 1
ATOM 744 N N . ALA A 1 102 ? -4.319 5.445 10.205 1.00 90.19 102 ALA A N 1
ATOM 745 C CA . ALA A 1 102 ? -5.584 4.949 10.733 1.00 90.19 102 ALA A CA 1
ATOM 746 C C . ALA A 1 102 ? -5.916 5.574 12.096 1.00 90.19 102 ALA A C 1
ATOM 748 O O . ALA A 1 102 ? -7.054 5.978 12.332 1.00 90.19 102 ALA A O 1
ATOM 749 N N . SER A 1 103 ? -4.939 5.697 12.996 1.00 88.94 103 SER A N 1
ATOM 750 C CA . SER A 1 103 ? -5.125 6.371 14.290 1.00 88.94 103 SER A CA 1
ATOM 751 C C . SER A 1 103 ? -5.458 7.851 14.121 1.00 88.94 103 SER A C 1
ATOM 753 O O . SER A 1 103 ? -6.363 8.359 14.781 1.00 88.94 103 SER A O 1
ATOM 755 N N . TRP A 1 104 ? -4.800 8.522 13.178 1.00 89.06 104 TRP A N 1
ATOM 756 C CA . TRP A 1 104 ? -5.084 9.910 12.830 1.00 89.06 104 TRP A CA 1
ATOM 757 C C . TRP A 1 104 ? -6.458 10.096 12.174 1.00 89.06 104 TRP A C 1
ATOM 759 O O . TRP A 1 104 ? -7.162 11.062 12.452 1.00 89.06 104 TRP A O 1
ATOM 769 N N . ALA A 1 105 ? -6.908 9.149 11.349 1.00 87.06 105 ALA A N 1
ATOM 770 C CA . ALA A 1 105 ? -8.276 9.164 10.838 1.00 87.06 105 ALA A CA 1
ATOM 771 C C . ALA A 1 105 ? -9.305 9.031 11.978 1.00 87.06 105 ALA A C 1
ATOM 773 O O . ALA A 1 105 ? -10.339 9.700 11.966 1.00 87.06 105 ALA A O 1
ATOM 774 N N . ARG A 1 106 ? -9.014 8.213 13.000 1.00 84.88 106 ARG A N 1
ATOM 775 C CA . ARG A 1 106 ? -9.891 8.054 14.173 1.00 84.88 106 ARG A CA 1
ATOM 776 C C . ARG A 1 106 ? -9.901 9.268 15.089 1.00 84.88 106 ARG A C 1
ATOM 778 O O . ARG A 1 106 ? -10.965 9.607 15.593 1.00 84.88 106 ARG A O 1
ATOM 785 N N . SER A 1 107 ? -8.779 9.975 15.247 1.00 85.12 107 SER A N 1
ATOM 786 C CA . SER A 1 107 ? -8.776 11.250 15.983 1.00 85.12 107 SER A CA 1
ATOM 787 C C . SER A 1 107 ? -9.638 12.326 15.311 1.00 85.12 107 SER A C 1
ATOM 789 O O . SER A 1 107 ? -10.033 13.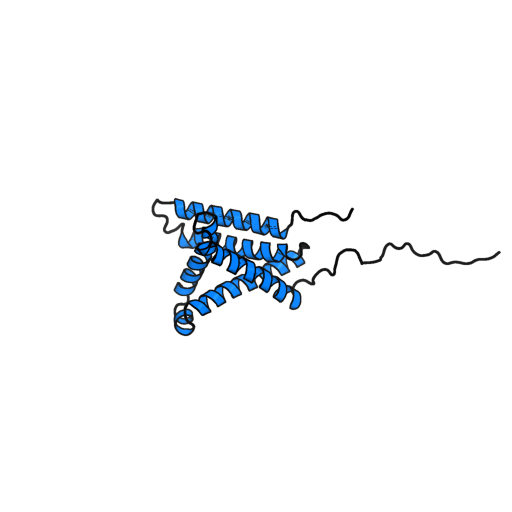287 15.960 1.00 85.12 107 SER A O 1
ATOM 791 N N . ARG A 1 108 ? -9.987 12.135 14.031 1.00 84.25 108 ARG A N 1
ATOM 792 C CA . ARG A 1 108 ? -10.913 12.973 13.257 1.00 84.25 108 ARG A CA 1
ATOM 793 C C . ARG A 1 108 ? -12.330 12.401 13.136 1.00 84.25 108 ARG A C 1
ATOM 795 O O . ARG A 1 108 ? -13.117 12.906 12.341 1.00 84.25 108 ARG A O 1
ATOM 802 N N . GLY A 1 109 ? -12.663 11.361 13.903 1.00 79.50 109 GLY A N 1
ATOM 803 C CA . GLY A 1 109 ? -14.022 10.819 13.989 1.00 79.50 109 GLY A CA 1
ATOM 804 C C . GLY A 1 109 ? -14.313 9.593 13.118 1.00 79.50 109 GLY A C 1
ATOM 805 O O . GLY A 1 109 ? -15.469 9.192 13.020 1.00 79.50 109 GLY A O 1
ATOM 806 N N . ALA A 1 110 ? -13.313 8.959 12.492 1.00 80.50 110 ALA A N 1
ATOM 807 C CA . ALA A 1 110 ? -13.538 7.684 11.805 1.00 80.50 110 ALA A CA 1
ATOM 808 C C . ALA A 1 110 ? -13.873 6.562 12.810 1.00 80.50 110 ALA A C 1
ATOM 810 O O . ALA A 1 110 ? -13.114 6.312 13.744 1.00 80.50 110 ALA A O 1
ATOM 811 N N . THR A 1 111 ? -14.976 5.838 12.600 1.00 75.12 111 THR A N 1
ATOM 812 C CA . THR A 1 111 ? -15.462 4.801 13.539 1.00 75.12 111 THR A CA 1
ATOM 813 C C . THR A 1 111 ? -15.547 3.393 12.943 1.00 75.12 111 THR A C 1
ATOM 815 O O . THR A 1 111 ? -15.866 2.442 13.654 1.00 75.12 111 THR A O 1
ATOM 818 N N . ALA A 1 112 ? -15.193 3.209 11.666 1.00 71.50 112 ALA A N 1
ATOM 819 C CA . ALA A 1 112 ? -15.404 1.972 10.903 1.00 71.50 112 ALA A CA 1
ATOM 820 C C . ALA A 1 112 ? -14.429 0.806 11.233 1.00 71.50 112 ALA A C 1
ATOM 822 O O . ALA A 1 112 ? -13.984 0.061 10.361 1.00 71.50 112 ALA A O 1
ATOM 823 N N . GLY A 1 113 ? -14.069 0.621 12.508 1.00 80.88 113 GLY A N 1
ATOM 824 C CA . GLY A 1 113 ? -13.358 -0.562 13.009 1.00 80.88 113 GLY A CA 1
ATOM 825 C C . GLY A 1 113 ? -12.112 -0.952 12.198 1.00 80.88 113 GLY A C 1
ATOM 826 O O . GLY A 1 113 ? -11.124 -0.217 12.183 1.00 80.88 113 GLY A O 1
ATOM 827 N N . ARG A 1 114 ? -12.154 -2.133 11.557 1.00 86.94 114 ARG A N 1
ATOM 828 C CA . ARG A 1 114 ? -11.067 -2.706 10.731 1.00 86.94 114 ARG A CA 1
ATOM 829 C C . ARG A 1 114 ? -10.900 -2.017 9.376 1.00 86.94 114 ARG A C 1
ATOM 831 O O . ARG A 1 114 ? -9.787 -1.984 8.857 1.00 86.94 114 ARG A O 1
ATOM 838 N N . SER A 1 115 ? -11.975 -1.478 8.801 1.00 88.81 115 SER A N 1
ATOM 839 C CA . SER A 1 115 ? -11.929 -0.909 7.452 1.00 88.81 115 SER A CA 1
ATOM 840 C C . SER A 1 115 ? -11.159 0.411 7.409 1.00 88.81 115 SER A C 1
ATOM 842 O O . SER A 1 115 ? -10.580 0.731 6.379 1.00 88.81 115 SER A O 1
ATOM 844 N N . VAL A 1 116 ? -11.047 1.121 8.542 1.00 89.06 116 VAL A N 1
ATOM 845 C CA . VAL A 1 116 ? -10.158 2.288 8.692 1.00 89.06 116 VAL A CA 1
ATOM 846 C C . VAL A 1 116 ? -8.692 1.898 8.498 1.00 89.06 116 VAL A C 1
ATOM 848 O O . VAL A 1 116 ? -7.991 2.546 7.729 1.00 89.06 116 VAL A O 1
ATOM 851 N N . ALA A 1 117 ? -8.237 0.820 9.144 1.00 90.62 117 ALA A N 1
ATOM 852 C CA . ALA A 1 117 ? -6.860 0.343 9.012 1.00 90.62 117 ALA A CA 1
ATOM 853 C C . ALA A 1 117 ? -6.571 -0.193 7.604 1.00 90.62 117 ALA A C 1
ATOM 855 O O . ALA A 1 117 ? -5.562 0.169 7.002 1.00 90.62 117 ALA A O 1
ATOM 856 N N . ALA A 1 118 ? -7.489 -0.988 7.046 1.00 93.19 118 ALA A N 1
ATOM 857 C CA . ALA A 1 118 ? -7.366 -1.473 5.674 1.00 93.19 118 ALA A CA 1
ATOM 858 C C . ALA A 1 118 ? -7.359 -0.316 4.662 1.00 93.19 118 ALA A C 1
ATOM 860 O O . ALA A 1 118 ? -6.512 -0.270 3.776 1.00 93.19 118 ALA A O 1
ATOM 861 N N . GLY A 1 119 ? -8.257 0.656 4.827 1.00 92.75 119 GLY A N 1
ATOM 862 C CA . GLY A 1 119 ? -8.325 1.839 3.980 1.00 92.75 119 GLY A CA 1
ATOM 863 C C . GLY A 1 119 ? -7.065 2.695 4.064 1.00 92.75 119 GLY A C 1
ATOM 864 O O . GLY A 1 119 ? -6.552 3.125 3.032 1.00 92.75 119 GLY A O 1
ATOM 865 N N . ALA A 1 120 ? -6.513 2.886 5.265 1.00 92.69 120 ALA A N 1
ATOM 866 C CA . ALA A 1 120 ? -5.244 3.582 5.456 1.00 92.69 120 ALA A CA 1
ATOM 867 C C . ALA A 1 120 ? -4.084 2.861 4.751 1.00 92.69 120 ALA A C 1
ATOM 869 O O . ALA A 1 120 ? -3.303 3.510 4.063 1.00 92.69 120 ALA A O 1
ATOM 870 N N . ALA A 1 121 ? -4.014 1.529 4.842 1.00 94.81 121 ALA A N 1
ATOM 871 C CA . ALA A 1 121 ? -2.996 0.731 4.160 1.00 94.81 121 ALA A CA 1
ATOM 872 C C . ALA A 1 121 ? -3.077 0.867 2.633 1.00 94.81 121 ALA A C 1
ATOM 874 O O . ALA A 1 121 ? -2.087 1.201 1.989 1.00 94.81 121 ALA A O 1
ATOM 875 N N . VAL A 1 122 ? -4.273 0.704 2.060 1.00 95.88 122 VAL A N 1
ATOM 876 C CA . VAL A 1 122 ? -4.510 0.897 0.618 1.00 95.88 122 VAL A CA 1
ATOM 877 C C . VAL A 1 122 ? -4.152 2.327 0.191 1.00 95.88 122 VAL A C 1
ATOM 879 O O . VAL A 1 122 ? -3.524 2.523 -0.847 1.00 95.88 122 VAL A O 1
ATOM 882 N N . THR A 1 123 ? -4.485 3.326 1.014 1.00 96.00 123 THR A N 1
ATOM 883 C CA . THR A 1 123 ? -4.149 4.733 0.746 1.00 96.00 123 THR A CA 1
ATOM 884 C C . THR A 1 123 ? -2.638 4.946 0.726 1.00 96.00 123 THR A C 1
ATOM 886 O O . THR A 1 123 ? -2.144 5.599 -0.184 1.00 96.00 123 THR A O 1
ATOM 889 N N . VAL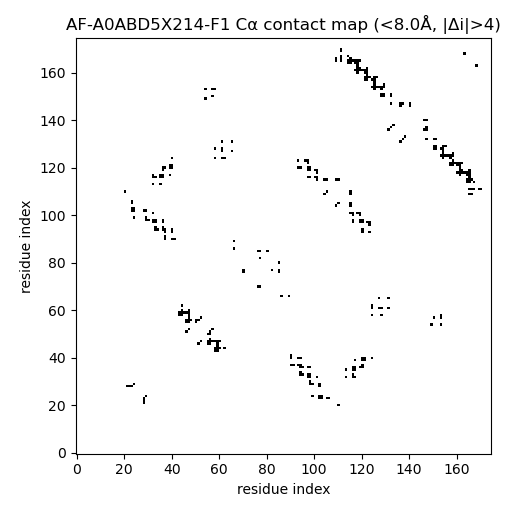 A 1 124 ? -1.892 4.377 1.680 1.00 96.19 124 VAL A N 1
ATOM 890 C CA . VAL A 1 124 ? -0.422 4.454 1.713 1.00 96.19 124 VAL A CA 1
ATOM 891 C C . VAL A 1 124 ? 0.179 3.875 0.434 1.00 96.19 124 VAL A C 1
ATOM 893 O O . VAL A 1 124 ? 0.998 4.540 -0.192 1.00 96.19 124 VAL A O 1
ATOM 896 N N . VAL A 1 125 ? -0.274 2.701 -0.019 1.00 96.06 125 VAL A N 1
ATOM 897 C CA . VAL A 1 125 ? 0.197 2.117 -1.291 1.00 96.06 125 VAL A CA 1
ATOM 898 C C . VAL A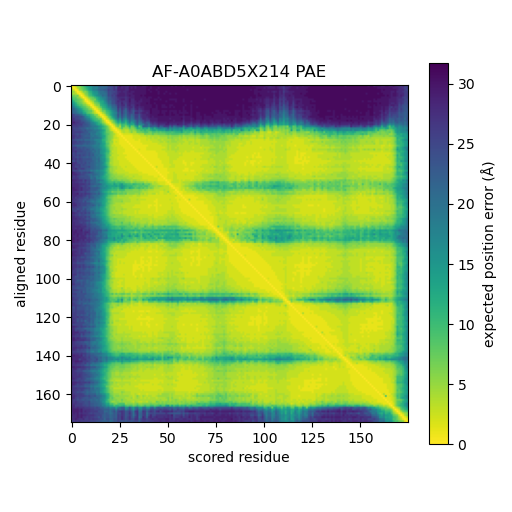 1 125 ? -0.156 3.017 -2.483 1.00 96.06 125 VAL A C 1
ATOM 900 O O . VAL A 1 125 ? 0.674 3.218 -3.366 1.00 96.06 125 VAL A O 1
ATOM 903 N N . GLY A 1 126 ? -1.345 3.628 -2.488 1.00 95.19 126 GLY A N 1
ATOM 904 C CA . GLY A 1 126 ? -1.731 4.620 -3.495 1.00 95.19 126 GLY A CA 1
ATOM 905 C C . GLY A 1 126 ? -0.838 5.867 -3.501 1.00 95.19 126 GLY A C 1
ATOM 906 O O . GLY A 1 126 ? -0.452 6.337 -4.568 1.00 95.19 126 GLY A O 1
ATOM 907 N N . VAL A 1 127 ? -0.455 6.383 -2.327 1.00 96.56 127 VAL A N 1
ATOM 908 C CA . VAL A 1 127 ? 0.485 7.512 -2.196 1.00 96.56 127 VAL A CA 1
ATOM 909 C C . VAL A 1 127 ? 1.866 7.131 -2.725 1.00 96.56 127 VAL A C 1
ATOM 911 O O . VAL A 1 127 ? 2.452 7.896 -3.488 1.00 96.56 127 VAL A O 1
ATOM 914 N N . VAL A 1 128 ? 2.365 5.945 -2.367 1.00 95.12 128 VAL A N 1
ATOM 915 C CA . VAL A 1 128 ? 3.641 5.413 -2.870 1.00 95.12 128 VAL A CA 1
ATOM 916 C C . VAL A 1 128 ? 3.611 5.309 -4.396 1.00 95.12 128 VAL A C 1
ATOM 918 O O . VAL A 1 128 ? 4.523 5.793 -5.061 1.00 95.12 128 VAL A O 1
ATOM 921 N N . GLY A 1 129 ? 2.536 4.761 -4.967 1.00 94.12 129 GLY A N 1
ATOM 922 C CA . GLY A 1 129 ? 2.358 4.679 -6.417 1.00 94.12 129 GLY A CA 1
ATOM 923 C C . GLY A 1 129 ? 2.311 6.047 -7.104 1.00 94.12 129 GLY A C 1
ATOM 924 O O . GLY A 1 129 ? 2.937 6.242 -8.147 1.00 94.12 129 GLY A O 1
ATOM 925 N N 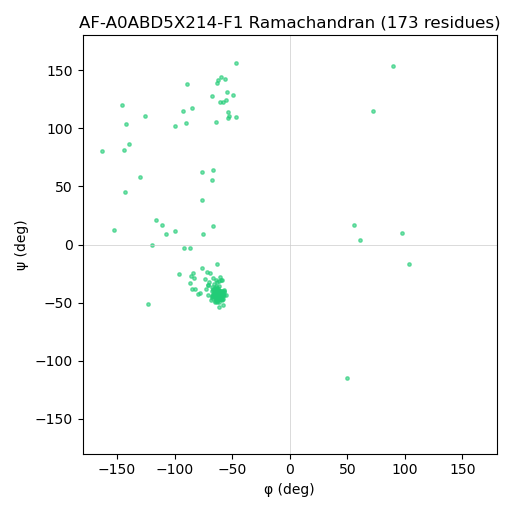. GLY A 1 130 ? 1.640 7.029 -6.497 1.00 93.50 130 GLY A N 1
ATOM 926 C CA . GLY A 1 130 ? 1.625 8.409 -6.985 1.00 93.50 130 GLY A CA 1
ATOM 927 C C . GLY A 1 130 ? 3.015 9.050 -6.960 1.00 93.50 130 GLY A C 1
ATOM 928 O O . GLY A 1 130 ? 3.437 9.648 -7.949 1.00 93.50 130 GLY A O 1
ATOM 929 N N . ALA A 1 131 ? 3.765 8.864 -5.871 1.00 95.00 131 ALA A N 1
ATOM 930 C CA . ALA A 1 131 ? 5.142 9.339 -5.759 1.00 95.00 131 ALA A CA 1
ATOM 931 C C . ALA A 1 131 ? 6.052 8.692 -6.815 1.00 95.00 131 ALA A C 1
ATOM 933 O O . ALA A 1 131 ? 6.800 9.395 -7.492 1.00 95.00 131 ALA A O 1
ATOM 934 N N . LEU A 1 132 ? 5.937 7.377 -7.026 1.00 92.19 132 LEU A N 1
ATOM 935 C CA . LEU A 1 132 ? 6.667 6.666 -8.077 1.00 92.19 132 LEU A CA 1
ATOM 936 C C . LEU A 1 132 ? 6.271 7.128 -9.481 1.00 92.19 132 LEU A C 1
ATOM 938 O O . LEU A 1 132 ? 7.136 7.242 -10.347 1.00 92.19 132 LEU A O 1
ATOM 942 N N . SER A 1 133 ? 4.995 7.434 -9.721 1.00 91.38 133 SER A N 1
ATOM 943 C CA . SER A 1 133 ? 4.542 7.968 -11.014 1.00 91.38 133 SER A CA 1
ATOM 944 C C . SER A 1 133 ? 5.331 9.222 -11.389 1.00 91.38 133 SER A C 1
ATOM 946 O O . SER A 1 133 ? 5.802 9.337 -12.516 1.00 91.38 133 SER A O 1
ATOM 948 N N . LEU A 1 134 ? 5.540 10.122 -10.425 1.00 92.56 134 LEU A N 1
ATOM 949 C CA . LEU A 1 134 ? 6.263 11.379 -10.625 1.00 92.56 134 LEU A CA 1
ATOM 950 C C . LEU A 1 134 ? 7.785 11.207 -10.628 1.00 92.56 134 LEU A C 1
ATOM 952 O O . LEU A 1 134 ? 8.465 11.813 -11.448 1.00 92.56 134 LEU A O 1
ATOM 956 N N . ALA A 1 135 ? 8.324 10.402 -9.712 1.00 89.31 135 ALA A N 1
ATOM 957 C CA . ALA A 1 135 ? 9.766 10.268 -9.514 1.00 89.31 135 ALA A CA 1
ATOM 958 C C . ALA A 1 135 ? 10.428 9.263 -10.470 1.00 89.31 135 ALA A C 1
ATOM 960 O O . ALA A 1 135 ? 11.627 9.355 -10.722 1.00 89.31 135 ALA A O 1
ATOM 961 N N . VAL A 1 136 ? 9.668 8.290 -10.980 1.00 89.94 136 VAL A N 1
ATOM 962 C CA . VAL A 1 136 ? 10.196 7.154 -11.748 1.00 89.94 136 VAL A CA 1
ATOM 963 C C . VAL A 1 136 ? 9.563 7.046 -13.123 1.00 89.94 136 VAL A C 1
ATOM 965 O O . VAL A 1 136 ? 10.281 6.951 -14.104 1.00 89.94 136 VAL A O 1
ATOM 968 N N . PHE A 1 137 ? 8.241 7.053 -13.245 1.00 89.50 137 PHE A N 1
ATOM 969 C CA . PHE A 1 137 ? 7.635 6.773 -14.552 1.00 89.50 137 PHE A CA 1
ATOM 970 C C . PHE A 1 137 ? 7.607 8.003 -15.458 1.00 89.50 137 PHE A C 1
ATOM 972 O O . PHE A 1 137 ? 7.864 7.891 -16.652 1.00 89.50 137 PHE A O 1
ATOM 979 N N . LEU A 1 138 ? 7.349 9.186 -14.901 1.00 91.12 138 LEU A N 1
ATOM 980 C CA . LEU A 1 138 ? 7.278 10.426 -15.667 1.00 91.12 138 LEU A CA 1
ATOM 981 C C . LEU A 1 138 ? 8.626 10.812 -16.310 1.00 91.12 138 LEU A C 1
ATOM 983 O O . LEU A 1 138 ? 8.623 11.105 -17.506 1.00 91.12 138 LEU A O 1
ATOM 987 N N . PRO A 1 139 ? 9.776 10.774 -15.602 1.00 91.56 139 PRO A N 1
ATOM 988 C CA . PRO A 1 1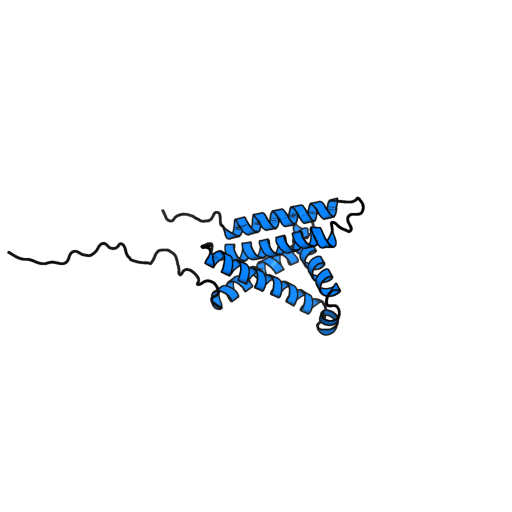39 ? 11.059 11.159 -16.194 1.00 91.56 139 PRO A CA 1
ATOM 989 C C . PRO A 1 139 ? 11.561 10.166 -17.250 1.00 91.56 139 PRO A C 1
ATOM 991 O O . PRO A 1 139 ? 12.335 10.543 -18.124 1.00 91.56 139 PRO A O 1
ATOM 994 N N . PHE A 1 140 ? 11.120 8.907 -17.177 1.00 87.62 140 PHE A N 1
ATOM 995 C CA . PHE A 1 140 ? 11.592 7.813 -18.030 1.00 87.62 140 PHE A CA 1
ATOM 996 C C . PHE A 1 140 ? 10.568 7.380 -19.092 1.00 87.62 140 PHE A C 1
ATOM 998 O O . PHE A 1 140 ? 10.792 6.386 -19.774 1.00 87.62 140 PHE A O 1
ATOM 1005 N N . ALA A 1 141 ? 9.463 8.117 -19.264 1.00 87.38 141 ALA A N 1
ATOM 1006 C CA . ALA A 1 141 ? 8.398 7.743 -20.196 1.00 87.38 141 ALA A CA 1
ATOM 1007 C C . ALA A 1 141 ? 8.879 7.674 -21.656 1.00 87.38 141 ALA A C 1
ATOM 1009 O O . ALA A 1 141 ? 8.420 6.828 -22.412 1.00 87.38 141 ALA A O 1
ATOM 1010 N N . GLY A 1 142 ? 9.801 8.551 -22.077 1.00 79.81 142 GLY A N 1
ATOM 1011 C CA . GLY A 1 142 ? 10.478 8.443 -23.381 1.00 79.81 142 GLY A CA 1
ATOM 1012 C C . GLY A 1 142 ? 9.565 8.386 -24.622 1.00 79.81 142 GLY A C 1
ATOM 1013 O O . GLY A 1 142 ? 10.026 7.974 -25.680 1.00 79.81 142 GLY A O 1
ATOM 1014 N N . GLY A 1 143 ? 8.289 8.775 -24.503 1.00 84.31 143 GLY A N 1
ATOM 1015 C CA . GLY A 1 143 ? 7.267 8.668 -25.554 1.00 84.31 143 GLY A CA 1
ATOM 1016 C C . GLY A 1 143 ? 6.262 7.520 -25.370 1.00 84.31 143 GLY A C 1
ATOM 1017 O O . GLY A 1 143 ? 5.183 7.583 -25.955 1.00 84.31 143 GLY A O 1
ATOM 1018 N N . ASP A 1 144 ? 6.551 6.529 -24.520 1.00 88.25 144 ASP A N 1
ATOM 1019 C CA . ASP A 1 144 ? 5.592 5.507 -24.088 1.00 88.25 144 ASP A CA 1
ATOM 1020 C C . ASP A 1 144 ? 5.024 5.848 -22.702 1.00 88.25 144 ASP A C 1
ATOM 1022 O O . ASP A 1 144 ? 5.643 5.663 -21.652 1.00 88.25 144 ASP A O 1
ATOM 1026 N N . TYR A 1 145 ? 3.798 6.364 -22.704 1.00 90.94 145 TYR A N 1
ATOM 1027 C CA . TYR A 1 145 ? 3.096 6.766 -21.490 1.00 90.94 145 TYR A CA 1
ATOM 1028 C C . TYR A 1 145 ? 2.219 5.658 -20.904 1.00 90.94 145 TYR A C 1
ATOM 1030 O O . TYR A 1 145 ? 1.621 5.873 -19.848 1.00 90.94 145 TYR A O 1
ATOM 1038 N N . ALA A 1 146 ? 2.119 4.484 -21.537 1.00 90.62 146 ALA A N 1
ATOM 1039 C CA . ALA A 1 146 ? 1.243 3.422 -21.051 1.00 90.62 146 ALA A CA 1
ATOM 1040 C C . ALA A 1 146 ? 1.582 2.984 -19.608 1.00 90.62 146 ALA A C 1
ATOM 1042 O O . ALA A 1 146 ? 0.657 2.925 -18.788 1.00 90.62 146 ALA A O 1
ATOM 1043 N N . PRO A 1 147 ? 2.862 2.779 -19.222 1.00 87.75 147 PRO A N 1
ATOM 1044 C CA . PRO A 1 147 ? 3.215 2.446 -17.841 1.00 87.75 147 PRO A CA 1
ATOM 1045 C C . PRO A 1 147 ? 2.871 3.571 -16.860 1.00 87.75 147 PRO A C 1
ATOM 1047 O O . PRO A 1 147 ? 2.305 3.318 -15.796 1.00 87.75 147 PRO A O 1
ATOM 1050 N N . LEU A 1 148 ? 3.151 4.825 -17.233 1.00 91.75 148 LEU A N 1
ATOM 1051 C CA . LEU A 1 148 ? 2.838 5.994 -16.410 1.00 91.75 148 LEU A CA 1
ATOM 1052 C C . LEU A 1 148 ? 1.331 6.107 -16.156 1.00 91.75 148 LEU A C 1
ATOM 1054 O O . LEU A 1 148 ? 0.914 6.320 -15.016 1.00 91.75 148 LEU A O 1
ATOM 1058 N N . LEU A 1 149 ? 0.514 5.956 -17.201 1.00 93.06 149 LEU A N 1
ATOM 1059 C CA . LEU A 1 149 ? -0.942 6.038 -17.106 1.00 93.06 149 LEU A CA 1
ATOM 1060 C C . LEU A 1 149 ? -1.509 4.897 -16.265 1.00 93.06 149 LEU A C 1
ATOM 1062 O O . LEU A 1 149 ? -2.362 5.142 -15.415 1.00 93.06 149 LEU A O 1
ATOM 1066 N N . LEU A 1 150 ? -1.010 3.672 -16.448 1.00 92.56 150 LEU A N 1
ATOM 1067 C CA . LEU A 1 150 ? -1.446 2.511 -15.677 1.00 92.56 150 LEU A CA 1
ATOM 1068 C C . LEU A 1 150 ? -1.139 2.677 -14.184 1.00 92.56 150 LEU A C 1
ATOM 1070 O O . LEU A 1 150 ? -2.012 2.447 -13.342 1.00 92.56 150 LEU A O 1
ATOM 1074 N N . VAL A 1 151 ? 0.078 3.110 -13.846 1.00 92.75 151 VAL A N 1
ATOM 1075 C CA . VAL A 1 151 ? 0.479 3.343 -12.454 1.00 92.75 151 VAL A CA 1
ATOM 1076 C C . VAL A 1 151 ? -0.303 4.506 -11.856 1.00 92.75 151 VAL A C 1
ATOM 1078 O O . VAL A 1 151 ? -0.828 4.373 -10.750 1.00 92.75 151 VAL A O 1
ATOM 1081 N N . SER A 1 152 ? -0.458 5.611 -12.587 1.00 92.50 152 SER A N 1
ATOM 1082 C CA . SER A 1 152 ? -1.215 6.777 -12.119 1.00 92.50 152 SER A CA 1
ATOM 1083 C C . SER A 1 152 ? -2.681 6.421 -11.871 1.00 92.50 152 SER A C 1
ATOM 1085 O O . SER A 1 152 ? -3.214 6.712 -10.802 1.00 92.50 152 SER A O 1
ATOM 1087 N N . ALA A 1 153 ? -3.322 5.722 -12.811 1.00 94.06 153 ALA A N 1
ATOM 1088 C CA . ALA A 1 153 ? -4.706 5.277 -12.682 1.00 94.06 153 ALA A CA 1
ATOM 1089 C C . ALA A 1 153 ? -4.884 4.312 -11.503 1.00 94.06 153 ALA A C 1
ATOM 1091 O O . ALA A 1 153 ? -5.802 4.483 -10.701 1.00 94.06 153 ALA A O 1
ATOM 1092 N N . THR A 1 154 ? -3.976 3.342 -11.346 1.00 93.94 154 THR A N 1
ATOM 1093 C CA . THR A 1 154 ? -3.993 2.408 -10.210 1.00 93.94 154 THR A CA 1
ATOM 1094 C C . THR A 1 154 ? -3.811 3.152 -8.889 1.00 93.94 154 THR A C 1
ATOM 1096 O O . THR A 1 154 ? -4.549 2.910 -7.939 1.00 93.94 154 THR A O 1
ATOM 1099 N N . SER A 1 155 ? -2.879 4.102 -8.830 1.00 94.00 155 SER A N 1
ATOM 1100 C CA . SER A 1 155 ? -2.609 4.907 -7.635 1.00 94.00 155 SER A CA 1
ATOM 1101 C C . SER A 1 155 ? -3.833 5.721 -7.232 1.00 94.00 155 SER A C 1
ATOM 1103 O O . SER A 1 155 ? -4.248 5.686 -6.077 1.00 94.00 155 SER A O 1
ATOM 1105 N N . VAL A 1 156 ? -4.477 6.379 -8.198 1.00 96.00 156 VAL A N 1
ATOM 1106 C CA . VAL A 1 156 ? -5.735 7.102 -7.986 1.00 96.00 156 VAL A CA 1
ATOM 1107 C C . VAL A 1 156 ? -6.826 6.152 -7.486 1.00 96.00 156 VAL A C 1
ATOM 1109 O O . VAL A 1 156 ? -7.480 6.452 -6.487 1.00 96.00 156 VAL A O 1
ATOM 1112 N N . LEU A 1 157 ? -6.989 4.981 -8.108 1.00 95.25 157 LEU A N 1
ATOM 1113 C CA . LEU A 1 157 ? -7.970 3.980 -7.687 1.00 95.25 157 LEU A CA 1
ATOM 1114 C C . LEU A 1 157 ? -7.729 3.517 -6.242 1.00 95.25 157 LEU A C 1
ATOM 1116 O O . LEU A 1 157 ? -8.681 3.414 -5.472 1.00 95.25 157 LEU A O 1
ATOM 1120 N N . LEU A 1 158 ? -6.474 3.283 -5.853 1.00 94.38 158 LEU A N 1
ATOM 1121 C CA . LEU A 1 158 ? -6.101 2.914 -4.487 1.00 94.38 158 LEU A CA 1
ATOM 1122 C C . LEU A 1 158 ? -6.383 4.053 -3.500 1.00 94.38 158 LEU A C 1
ATOM 1124 O O . LEU A 1 158 ? -6.931 3.805 -2.431 1.00 94.38 158 LEU A O 1
ATOM 1128 N N . LEU A 1 159 ? -6.094 5.308 -3.849 1.00 94.19 159 LEU A N 1
ATOM 1129 C CA . LEU A 1 159 ? -6.417 6.457 -2.995 1.00 94.19 159 LEU A CA 1
ATOM 1130 C C . LEU A 1 159 ? -7.930 6.577 -2.759 1.00 94.19 159 LEU A C 1
ATOM 1132 O O . LEU A 1 159 ? -8.379 6.730 -1.619 1.00 94.19 159 LEU A O 1
ATOM 1136 N N . PHE A 1 160 ? -8.732 6.460 -3.820 1.00 93.50 160 PHE A N 1
ATOM 1137 C CA . PHE A 1 160 ? -10.191 6.494 -3.713 1.00 93.50 160 PHE A CA 1
ATOM 1138 C C . PHE A 1 160 ? -10.744 5.272 -2.975 1.00 93.50 160 PHE A C 1
ATOM 1140 O O . PHE A 1 160 ? -11.587 5.425 -2.091 1.00 93.50 160 PHE A O 1
ATOM 1147 N N . GLY A 1 161 ? -10.253 4.073 -3.289 1.00 90.50 161 GLY A N 1
ATOM 1148 C CA . GLY A 1 161 ? -10.646 2.824 -2.641 1.00 90.50 161 GLY A CA 1
ATOM 1149 C C . GLY A 1 161 ? -10.285 2.808 -1.157 1.00 90.50 161 GLY A C 1
ATOM 1150 O O . GLY A 1 161 ? -11.114 2.453 -0.322 1.00 90.50 161 GLY A O 1
ATOM 1151 N N . GLY A 1 162 ? -9.090 3.281 -0.807 1.00 88.62 162 GLY A N 1
ATOM 1152 C CA . GLY A 1 162 ? -8.629 3.425 0.568 1.00 88.62 162 GLY A CA 1
ATOM 1153 C C . GLY A 1 162 ? -9.486 4.407 1.361 1.00 88.62 162 GLY A C 1
ATOM 1154 O O . GLY A 1 162 ? -9.973 4.074 2.444 1.00 88.62 162 GLY A O 1
ATOM 1155 N N . ARG A 1 163 ? -9.786 5.577 0.782 1.00 87.19 163 ARG A N 1
ATOM 1156 C CA . ARG A 1 163 ? -10.726 6.543 1.367 1.00 87.19 163 ARG A CA 1
ATOM 1157 C C . ARG A 1 163 ? -12.126 5.949 1.541 1.00 87.19 163 ARG A C 1
ATOM 1159 O O . ARG A 1 163 ? -12.745 6.139 2.586 1.00 87.19 163 ARG A O 1
ATOM 1166 N N . TYR A 1 164 ? -12.622 5.225 0.542 1.00 87.00 164 TYR A N 1
ATOM 1167 C CA . TYR A 1 164 ? -13.933 4.583 0.583 1.00 87.00 164 TYR A CA 1
ATOM 1168 C C . TYR A 1 164 ? -14.023 3.527 1.693 1.00 87.00 164 TYR A C 1
ATOM 1170 O O . TYR A 1 164 ? -14.987 3.517 2.460 1.00 87.00 164 TYR A O 1
ATOM 1178 N N . LEU A 1 165 ? -12.995 2.686 1.831 1.00 84.44 165 LEU A N 1
ATOM 1179 C CA . LEU A 1 165 ? -12.884 1.693 2.901 1.00 84.44 165 LEU A CA 1
ATOM 1180 C C . LEU A 1 165 ? -12.812 2.349 4.286 1.00 84.44 165 LEU A C 1
ATOM 1182 O O . LEU A 1 165 ? -13.448 1.868 5.226 1.00 84.44 165 LEU A O 1
ATOM 1186 N N . ALA A 1 166 ? -12.087 3.463 4.410 1.00 79.25 166 ALA A N 1
ATOM 1187 C CA . ALA A 1 166 ? -11.929 4.161 5.681 1.00 79.25 166 ALA A CA 1
ATOM 1188 C C . ALA A 1 166 ? -13.209 4.869 6.158 1.00 79.25 166 ALA A C 1
ATOM 1190 O O . ALA A 1 166 ? -13.464 4.910 7.360 1.00 79.25 166 ALA A O 1
ATOM 1191 N N . ILE A 1 167 ? -14.017 5.403 5.235 1.00 75.44 167 ILE A N 1
ATOM 1192 C CA . ILE A 1 167 ? -15.259 6.129 5.555 1.00 75.44 167 ILE A CA 1
ATOM 1193 C C . ILE A 1 167 ? -16.455 5.172 5.685 1.00 75.44 167 ILE A C 1
ATOM 1195 O O . ILE A 1 167 ? -17.321 5.385 6.525 1.00 75.44 167 ILE A O 1
ATOM 1199 N N . GLY A 1 168 ? -16.472 4.080 4.917 1.00 60.31 168 GLY A N 1
ATOM 1200 C CA . GLY A 1 168 ? -17.372 2.946 5.101 1.00 60.31 168 GLY A CA 1
ATOM 1201 C C . GLY A 1 168 ? -18.844 3.174 4.724 1.00 60.31 168 GLY A C 1
ATOM 1202 O O . GLY A 1 168 ? -19.618 3.803 5.439 1.00 60.31 168 GLY A O 1
ATOM 1203 N N . ARG A 1 169 ? -19.290 2.449 3.688 1.00 50.25 169 ARG A N 1
ATOM 1204 C CA . ARG A 1 169 ? -20.700 2.146 3.349 1.00 50.25 169 ARG A CA 1
ATOM 1205 C C . ARG A 1 169 ? -21.408 1.228 4.378 1.00 50.25 169 ARG A C 1
ATOM 1207 O O . ARG A 1 169 ? -22.451 0.660 4.076 1.00 50.25 169 ARG A O 1
ATOM 1214 N N . PHE A 1 170 ? -20.852 1.070 5.583 1.00 44.75 170 PHE A N 1
ATOM 1215 C CA . PHE A 1 170 ? -21.392 0.254 6.684 1.00 44.75 170 PHE A CA 1
ATOM 1216 C C . PHE A 1 170 ? -21.766 1.082 7.916 1.00 44.75 170 PHE A C 1
ATOM 1218 O O . PHE A 1 170 ? -21.943 0.540 9.003 1.00 44.75 170 PHE A O 1
ATOM 1225 N N . GLY A 1 171 ? -21.986 2.385 7.732 1.00 40.28 171 GLY A N 1
ATOM 1226 C CA . GLY A 1 171 ? -22.876 3.146 8.598 1.00 40.28 171 GLY A CA 1
ATOM 1227 C C . GLY A 1 171 ? -24.322 2.676 8.416 1.00 40.28 171 GLY A C 1
ATOM 1228 O O . GLY A 1 171 ? -25.162 3.434 7.940 1.00 40.28 171 GLY A O 1
ATOM 1229 N N . ARG A 1 172 ? -24.637 1.419 8.767 1.00 43.03 172 ARG A N 1
ATOM 1230 C CA . ARG A 1 172 ? -26.004 1.114 9.188 1.00 43.03 172 ARG A CA 1
ATOM 1231 C C . ARG A 1 172 ? -26.195 1.915 10.465 1.00 43.03 172 ARG A C 1
ATOM 1233 O O . ARG A 1 172 ? -25.614 1.585 11.495 1.00 43.03 172 ARG A O 1
ATOM 1240 N N . ARG A 1 173 ? -26.954 3.004 10.355 1.00 44.41 173 ARG A N 1
ATOM 1241 C CA . ARG A 1 173 ? -27.584 3.625 11.518 1.00 44.41 173 ARG A CA 1
ATOM 1242 C C . ARG A 1 173 ? -28.283 2.492 12.282 1.00 44.41 173 ARG A C 1
ATOM 1244 O O . ARG A 1 173 ? -28.986 1.721 11.621 1.00 44.41 173 ARG A O 1
ATOM 1251 N N . PRO A 1 174 ? -28.065 2.324 13.596 1.00 43.03 174 PRO A N 1
ATOM 1252 C CA . PRO A 1 174 ? -29.000 1.530 14.375 1.00 43.03 174 PRO A CA 1
ATOM 1253 C C . PRO A 1 174 ? -30.384 2.155 14.154 1.00 43.03 174 PRO A C 1
ATOM 1255 O O . PRO A 1 174 ? -30.530 3.377 14.246 1.00 43.03 174 PRO A O 1
ATOM 1258 N N . ALA A 1 175 ? -31.317 1.325 13.690 1.00 43.22 175 ALA A N 1
ATOM 1259 C CA . ALA A 1 175 ? -32.733 1.660 13.643 1.00 43.22 175 ALA A CA 1
ATOM 1260 C C . ALA A 1 175 ? -33.279 1.748 15.070 1.00 43.22 175 ALA A C 1
ATOM 1262 O O . ALA A 1 175 ? -32.746 1.006 15.930 1.00 43.22 175 ALA A O 1
#

Secondary structure (DSSP, 8-state):
----------S-----SS---PPTT-HHHHHHHHHHHHHHHHHHHHHHHH--STTTTHHHHHHHHHHHHHHHH-HHHHHHH-HHHHHHHHHHHHHHHHHHHHHHHHHTT---HHHHHHHHHHHHHHHHHHHHIIIIITTT-TT--HHHHHHHHHHHHHHHHHHHHHH-TT-----

Mean predicted aligned error: 9.68 Å

Organism: NCBI:txid3031996

Foldseek 3Di:
DDDDDDDPPPPPPDPDDAPDLPQQPDPVLLVVLLVLLLCLLVVLLVQCVVPVDPPSNVLNVLLVVLVVVVCVVVVVVCVVPPDVVSSSVSSSVLSSQLSNQLSVLVVVPFRLPSLSSSLSSLLSSLVSLVVCLVPPCVVPCVVPCPVSCSSNVSSVVSNVSSVDSRNDPPPPPDD

Sequence (175 aa):
MRSDPSAEPPAADRPDATGPGRTPFAPRTLLFDGSVAAFVVTGLYALLYAVPLPPFGVPGYLLIVAFDRLESLFPSLVAWVGFDPAFAGFLAALAVVAAIGASWARSRGATAGRSVAAGAAVTVVGVVGGALSLAVFLPFAGGDYAPLLLVSATSVLLLFGGRYLAIGRFGRRPA

pLDDT: mean 82.8, std 16.72, range [38.84, 97.12]

Radius of gyration: 22.35 Å; Cα contacts (8 Å, |Δi|>4): 193; chains: 1; bounding box: 76×29×78 Å

Nearest PDB structures (foldseek):
  8e0m-assembly4_L  TM=3.199E-01  e=8.069E+00  synthetic construct
  2c41-assembly1_C  TM=2.879E-01  e=9.786E+00  Thermosynechococcus vestitus BP-1
  8e0m-assembly2_F  TM=2.153E-01  e=6.653E+00  synthetic construct